Protein AF-A0A0N4XNP4-F1 (afdb_monomer_lite)

Structure (mmCIF, N/CA/C/O backbone):
data_AF-A0A0N4XNP4-F1
#
_entry.id   AF-A0A0N4XNP4-F1
#
loop_
_atom_site.group_PDB
_atom_site.id
_atom_site.type_symbol
_atom_site.label_atom_id
_atom_site.label_alt_id
_atom_site.label_comp_id
_atom_site.label_asym_id
_atom_site.label_entity_id
_atom_site.label_seq_id
_atom_site.pdbx_PDB_ins_code
_atom_site.Cartn_x
_atom_site.Cartn_y
_atom_site.Cartn_z
_atom_site.occupancy
_atom_site.B_iso_or_equiv
_atom_site.auth_seq_id
_atom_site.auth_comp_id
_atom_site.auth_asym_id
_atom_site.auth_atom_id
_atom_site.pdb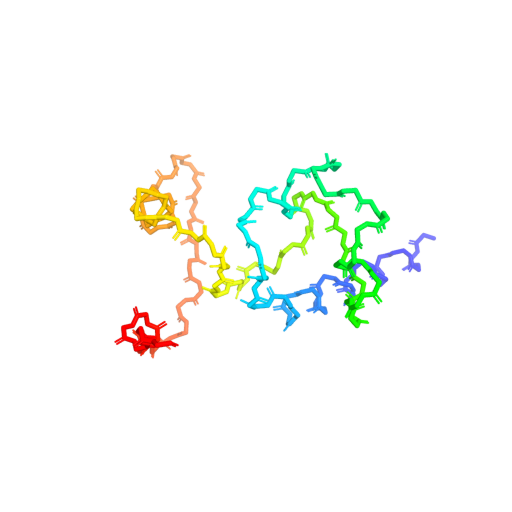x_PDB_model_num
ATOM 1 N N . MET A 1 1 ? -6.282 -18.110 26.537 1.00 45.44 1 MET A N 1
ATOM 2 C CA . MET A 1 1 ? -6.664 -18.329 25.120 1.00 45.44 1 MET A CA 1
ATOM 3 C C . MET A 1 1 ? -7.662 -17.289 24.581 1.00 45.44 1 MET A C 1
ATOM 5 O O . MET A 1 1 ? -7.474 -16.824 23.468 1.00 45.44 1 MET A O 1
ATOM 9 N N . LEU A 1 2 ? -8.664 -16.835 25.352 1.00 49.78 2 LEU A N 1
ATOM 10 C CA . LEU A 1 2 ? -9.684 -15.870 24.877 1.00 49.78 2 LEU A CA 1
ATOM 11 C C . LEU A 1 2 ? -9.219 -14.397 24.755 1.00 49.78 2 LEU A C 1
ATOM 13 O O . LEU A 1 2 ? -9.810 -13.628 23.999 1.00 49.78 2 LEU A O 1
ATOM 17 N N . ALA A 1 3 ? -8.148 -13.992 25.447 1.00 44.72 3 ALA A N 1
ATOM 18 C CA . ALA A 1 3 ? -7.608 -12.626 25.372 1.00 44.72 3 ALA A CA 1
ATOM 19 C C . ALA A 1 3 ? -6.915 -12.303 24.027 1.00 44.72 3 ALA A C 1
ATOM 21 O O . ALA A 1 3 ? -6.878 -11.144 23.618 1.00 44.72 3 ALA A O 1
ATOM 22 N N . GLY A 1 4 ? -6.409 -13.319 23.315 1.00 42.09 4 GLY A N 1
ATOM 23 C CA . GLY A 1 4 ? -5.780 -13.151 21.997 1.00 42.09 4 GLY A CA 1
ATOM 24 C C . GLY A 1 4 ? -6.790 -12.908 20.871 1.00 42.09 4 GLY A C 1
ATOM 25 O O . GLY A 1 4 ? -6.538 -12.115 19.969 1.00 42.09 4 GLY A O 1
ATOM 26 N N . ILE A 1 5 ? -7.977 -13.515 20.969 1.00 54.56 5 ILE A N 1
ATOM 27 C CA . ILE A 1 5 ? -9.027 -13.428 19.941 1.00 54.56 5 ILE A CA 1
ATOM 28 C C . ILE A 1 5 ? -9.674 -12.032 19.929 1.00 54.56 5 ILE A C 1
ATOM 30 O O . ILE A 1 5 ? -9.875 -11.454 18.863 1.00 54.56 5 ILE A O 1
ATOM 34 N N . LYS A 1 6 ? -9.924 -11.429 21.103 1.00 40.06 6 LYS A N 1
ATOM 35 C CA . LYS A 1 6 ? -10.467 -10.058 21.190 1.00 40.06 6 LYS A CA 1
ATOM 36 C C . LYS A 1 6 ? -9.477 -8.982 20.720 1.00 40.06 6 LYS A C 1
ATOM 38 O O . LYS A 1 6 ? -9.907 -8.010 20.104 1.00 40.06 6 LYS A O 1
ATOM 43 N N . ARG A 1 7 ? -8.167 -9.158 20.963 1.00 44.91 7 ARG A N 1
ATOM 44 C CA . ARG A 1 7 ? -7.120 -8.250 20.447 1.00 44.91 7 ARG A CA 1
ATOM 45 C C . ARG A 1 7 ? -7.033 -8.287 18.921 1.00 44.91 7 ARG A C 1
ATOM 47 O O . ARG A 1 7 ? -6.935 -7.231 18.307 1.00 44.91 7 ARG A O 1
ATOM 54 N N . SER A 1 8 ? -7.127 -9.475 18.324 1.00 54.50 8 SER A N 1
ATOM 55 C CA . SER A 1 8 ? -7.130 -9.637 16.866 1.00 54.50 8 SER A CA 1
ATOM 56 C C . SER A 1 8 ? -8.348 -8.967 16.220 1.00 54.50 8 SER A C 1
ATOM 58 O O . SER A 1 8 ? -8.192 -8.212 15.265 1.00 54.50 8 SER A O 1
ATOM 60 N N . PHE A 1 9 ? -9.547 -9.133 16.789 1.00 56.47 9 PHE A N 1
ATOM 61 C CA . PHE A 1 9 ? -10.758 -8.521 16.236 1.00 56.47 9 PHE A CA 1
ATOM 62 C C . PHE A 1 9 ? -10.720 -6.984 16.296 1.00 56.47 9 PHE A C 1
ATOM 64 O O . PHE A 1 9 ? -10.928 -6.328 15.283 1.00 56.47 9 PHE A O 1
ATOM 71 N N . ALA A 1 10 ? -10.387 -6.384 17.445 1.00 58.94 10 ALA A N 1
ATOM 72 C CA . ALA A 1 10 ? -10.304 -4.923 17.555 1.00 58.94 10 ALA A CA 1
ATOM 73 C C . ALA A 1 10 ? -9.226 -4.323 16.629 1.00 58.94 10 ALA A C 1
ATOM 75 O O . ALA A 1 10 ? -9.456 -3.286 16.011 1.00 58.94 10 ALA A O 1
ATOM 76 N N . SER A 1 11 ? -8.084 -5.004 16.488 1.00 60.88 11 SER A N 1
ATOM 77 C CA . SER A 1 11 ? -6.991 -4.598 15.597 1.00 60.88 11 SER A CA 1
ATOM 78 C C . SER A 1 11 ? -7.387 -4.650 14.115 1.00 60.88 11 SER A C 1
ATOM 80 O O . SER A 1 11 ? -7.133 -3.689 13.393 1.00 60.88 11 SER A O 1
ATOM 82 N N . VAL A 1 12 ? -8.086 -5.702 13.670 1.00 61.88 12 VAL A N 1
ATOM 83 C CA . VAL A 1 12 ? -8.589 -5.817 12.286 1.00 61.88 12 VAL A CA 1
ATOM 84 C C . VAL A 1 12 ? -9.620 -4.731 11.969 1.00 61.88 12 VAL A C 1
ATOM 86 O O . VAL A 1 12 ? -9.563 -4.117 10.904 1.00 61.88 12 VAL A O 1
ATOM 89 N N . TYR A 1 13 ? -10.545 -4.452 12.892 1.00 63.47 13 TYR A N 1
ATOM 90 C CA . TYR A 1 13 ? -11.532 -3.390 12.692 1.00 63.47 13 TYR A CA 1
ATOM 91 C C . TYR A 1 13 ? -10.859 -2.018 12.600 1.00 63.47 13 TYR A C 1
ATOM 93 O O . TYR A 1 13 ? -11.134 -1.283 11.658 1.00 63.47 13 TYR A O 1
ATOM 101 N N . LEU A 1 14 ? -9.935 -1.695 13.511 1.00 69.69 14 LEU A N 1
ATOM 102 C CA . LEU A 1 14 ? -9.168 -0.444 13.466 1.00 69.69 14 LEU A CA 1
ATOM 103 C C . LEU A 1 14 ? -8.364 -0.300 12.169 1.00 69.69 14 LEU A C 1
ATOM 105 O O . LEU A 1 14 ? -8.392 0.762 11.552 1.00 69.69 14 LEU A O 1
ATOM 109 N N . LYS A 1 15 ? -7.714 -1.374 11.710 1.00 77.25 15 LYS A N 1
ATOM 110 C CA . LYS A 1 15 ? -6.954 -1.392 10.456 1.00 77.25 15 LYS A CA 1
ATOM 111 C C . LYS A 1 15 ? -7.811 -0.999 9.249 1.00 77.25 15 LYS A C 1
ATOM 113 O O . LYS A 1 15 ? -7.346 -0.241 8.409 1.00 77.25 15 LYS A O 1
ATOM 118 N N . ASN A 1 16 ? -9.054 -1.473 9.170 1.00 76.69 16 ASN A N 1
ATOM 119 C CA . ASN A 1 16 ? -9.929 -1.184 8.031 1.00 76.69 16 ASN A CA 1
ATOM 120 C C . ASN A 1 16 ? -10.471 0.256 8.005 1.00 76.69 16 ASN A C 1
ATOM 122 O O . ASN A 1 16 ? -10.859 0.735 6.938 1.00 76.69 16 ASN A O 1
ATOM 126 N N . PHE A 1 17 ? -10.457 0.964 9.139 1.00 76.88 17 PHE A N 1
ATOM 127 C CA . PHE A 1 17 ? -10.771 2.397 9.200 1.00 76.88 17 PHE A CA 1
ATOM 128 C C . PHE A 1 17 ? -9.544 3.298 8.994 1.00 76.88 17 PHE A C 1
ATOM 130 O O . PHE A 1 17 ? -9.693 4.438 8.555 1.00 76.88 17 PHE A O 1
ATOM 137 N N . LEU A 1 18 ? -8.344 2.801 9.297 1.00 81.38 18 LEU A N 1
ATOM 138 C CA . LEU A 1 18 ? -7.077 3.508 9.111 1.00 81.38 18 LEU A CA 1
ATOM 139 C C . LEU A 1 18 ? -6.465 3.206 7.732 1.00 81.38 18 LEU A C 1
ATOM 141 O O . LEU A 1 18 ? -6.956 2.366 6.985 1.00 81.38 18 LEU A O 1
ATOM 145 N N . PHE A 1 19 ? -5.393 3.918 7.372 1.00 86.44 19 PHE A N 1
ATOM 146 C CA . PHE A 1 19 ? -4.562 3.604 6.195 1.00 86.44 19 PHE A CA 1
ATOM 147 C C . PHE A 1 19 ? -5.316 3.579 4.856 1.00 86.44 19 PHE A C 1
ATOM 149 O O . PHE A 1 19 ? -5.096 2.721 4.002 1.00 86.44 19 PHE A O 1
ATOM 156 N N . ARG A 1 20 ? -6.219 4.550 4.681 1.00 88.06 20 ARG A N 1
ATOM 157 C CA . ARG A 1 20 ? -7.005 4.727 3.456 1.00 88.06 20 ARG A CA 1
ATOM 158 C C . ARG A 1 20 ? -6.245 5.459 2.346 1.00 88.06 20 ARG A C 1
ATOM 160 O O . ARG A 1 20 ? -6.462 5.178 1.173 1.00 88.06 20 ARG A O 1
ATOM 167 N N . PHE A 1 21 ? -5.363 6.375 2.729 1.00 88.94 21 PHE A N 1
ATOM 168 C CA . PHE A 1 21 ? -4.482 7.129 1.841 1.00 88.94 21 PHE A CA 1
ATOM 169 C C . PHE A 1 21 ? -3.048 6.791 2.239 1.00 88.94 21 PHE A C 1
ATOM 171 O O . PHE A 1 21 ? -2.651 7.057 3.375 1.00 88.94 21 PHE A O 1
ATOM 178 N N . LEU A 1 22 ? -2.305 6.142 1.347 1.00 90.00 22 LEU A N 1
ATOM 179 C CA . LEU A 1 22 ? -0.978 5.604 1.637 1.00 90.00 22 LEU A CA 1
ATOM 180 C C . LEU A 1 22 ? 0.103 6.441 0.934 1.00 90.00 22 LEU A C 1
ATOM 182 O O . LEU A 1 22 ? -0.018 6.710 -0.263 1.00 90.00 22 LEU A O 1
ATOM 186 N N . PRO A 1 23 ? 1.172 6.851 1.643 1.00 90.62 23 PRO A N 1
ATOM 187 C CA . PRO A 1 23 ? 2.159 7.802 1.124 1.00 90.62 23 PRO A CA 1
ATOM 188 C C . PRO A 1 23 ? 3.174 7.190 0.147 1.00 90.62 23 PRO A C 1
ATOM 190 O O . PRO A 1 23 ? 4.032 7.904 -0.368 1.00 90.62 23 PRO A O 1
ATOM 193 N N . PHE A 1 24 ? 3.085 5.888 -0.133 1.00 91.31 24 PHE A N 1
ATOM 194 C CA . PHE A 1 24 ? 3.963 5.191 -1.076 1.00 91.31 24 PHE A CA 1
ATOM 195 C C . PHE A 1 24 ? 3.190 4.208 -1.951 1.00 91.31 24 PHE A C 1
ATOM 197 O O . PHE A 1 24 ? 2.008 3.938 -1.722 1.00 91.31 24 PHE A O 1
ATOM 204 N N . VAL A 1 25 ? 3.902 3.624 -2.912 1.00 91.75 25 VAL A N 1
ATOM 205 C CA . VAL A 1 25 ? 3.397 2.540 -3.753 1.00 91.75 25 VAL A CA 1
ATOM 206 C C . VAL A 1 25 ? 3.024 1.300 -2.918 1.00 91.75 25 VAL A C 1
ATOM 208 O O . VAL A 1 25 ? 3.590 1.090 -1.839 1.00 91.75 25 VAL A O 1
ATOM 211 N N . PRO A 1 26 ? 2.099 0.443 -3.395 1.00 91.31 26 PRO A N 1
ATOM 212 C CA . PRO A 1 26 ? 1.675 -0.762 -2.684 1.00 91.31 26 PRO A CA 1
ATOM 213 C C . PRO A 1 26 ? 2.832 -1.670 -2.262 1.00 91.31 26 PRO A C 1
ATOM 215 O O . PRO A 1 26 ? 2.833 -2.185 -1.146 1.00 91.31 26 PRO A O 1
ATOM 218 N N . GLU A 1 27 ? 3.840 -1.821 -3.124 1.00 90.94 27 GLU A N 1
ATOM 219 C CA . GLU A 1 27 ? 5.003 -2.683 -2.891 1.00 90.94 27 GLU A CA 1
ATOM 220 C C . GLU A 1 27 ? 5.717 -2.360 -1.573 1.00 90.94 27 GLU A C 1
ATOM 222 O O . GLU A 1 27 ? 5.998 -3.260 -0.787 1.00 90.94 27 GLU A O 1
ATOM 227 N N . HIS A 1 28 ? 5.893 -1.072 -1.269 1.00 91.69 28 HIS A N 1
ATOM 228 C CA . HIS A 1 28 ? 6.597 -0.607 -0.071 1.00 91.69 28 HIS A CA 1
ATOM 229 C C . HIS A 1 28 ? 5.882 -0.957 1.240 1.00 91.69 28 HIS A C 1
ATOM 231 O O . HIS A 1 28 ? 6.493 -0.921 2.305 1.00 91.69 28 HIS A O 1
ATOM 237 N N . HIS A 1 29 ? 4.593 -1.281 1.177 1.00 90.88 29 HIS A N 1
ATOM 238 C CA . HIS A 1 29 ? 3.809 -1.650 2.349 1.00 90.88 29 HIS A CA 1
ATOM 239 C C . HIS A 1 29 ? 3.614 -3.168 2.441 1.00 90.88 29 HIS A C 1
ATOM 241 O O . HIS A 1 29 ? 3.639 -3.736 3.534 1.00 90.88 29 HIS A O 1
ATOM 247 N N . ILE A 1 30 ? 3.423 -3.830 1.295 1.00 91.62 30 ILE A N 1
ATOM 248 C CA . ILE A 1 30 ? 3.057 -5.249 1.217 1.00 91.62 30 ILE A CA 1
ATOM 249 C C . ILE A 1 30 ? 4.282 -6.165 1.289 1.00 91.62 30 ILE A C 1
ATOM 251 O O . ILE A 1 30 ? 4.157 -7.281 1.791 1.00 91.62 30 ILE A O 1
ATOM 255 N N . VAL A 1 31 ? 5.451 -5.732 0.807 1.00 91.81 31 VAL A N 1
ATOM 256 C CA . VAL A 1 31 ? 6.676 -6.544 0.822 1.00 91.81 31 VAL A CA 1
ATOM 257 C C . VAL A 1 31 ? 7.384 -6.379 2.173 1.00 91.81 31 VAL A C 1
ATOM 259 O O . VAL A 1 31 ? 7.853 -5.283 2.485 1.00 91.81 31 VAL A O 1
ATOM 262 N N . PRO A 1 32 ? 7.479 -7.435 3.007 1.00 91.06 32 PRO A N 1
ATOM 263 C CA . PRO A 1 32 ? 8.146 -7.333 4.299 1.00 91.06 32 PRO A CA 1
ATOM 264 C C . PRO A 1 32 ? 9.633 -7.001 4.146 1.00 91.06 32 PRO A C 1
ATOM 266 O O . PRO A 1 32 ? 10.351 -7.687 3.424 1.00 91.06 32 PRO A O 1
ATOM 269 N N . GLY A 1 33 ? 10.104 -5.990 4.876 1.00 88.94 33 GLY A N 1
ATOM 270 C CA . GLY A 1 33 ? 11.516 -5.602 4.900 1.00 88.94 33 GLY A CA 1
ATOM 271 C C . GLY A 1 33 ? 11.939 -4.702 3.740 1.00 88.94 33 GLY A C 1
ATOM 272 O O . GLY A 1 33 ? 13.114 -4.362 3.654 1.00 88.94 33 GLY A O 1
ATOM 273 N N . HIS A 1 34 ? 11.005 -4.286 2.880 1.00 91.19 34 HIS A N 1
ATOM 274 C CA . HIS A 1 34 ? 11.301 -3.379 1.770 1.00 91.19 34 HIS A CA 1
ATOM 275 C C . HIS A 1 34 ? 11.618 -1.961 2.246 1.00 91.19 34 HIS A C 1
ATOM 277 O O . HIS A 1 34 ? 12.494 -1.294 1.702 1.00 91.19 34 HIS A O 1
ATOM 283 N N . VAL A 1 35 ? 10.923 -1.501 3.292 1.00 90.31 35 VAL A N 1
ATOM 284 C CA . VAL A 1 35 ? 11.193 -0.206 3.931 1.00 90.31 35 VAL A CA 1
ATOM 285 C C . VAL A 1 35 ? 11.870 -0.449 5.271 1.00 90.31 35 VAL A C 1
ATOM 287 O O . VAL A 1 35 ? 11.282 -1.035 6.179 1.00 90.31 35 VAL A O 1
ATOM 290 N N . ASP A 1 36 ? 13.101 0.023 5.428 1.00 91.12 36 ASP A N 1
ATOM 291 C CA . ASP A 1 36 ? 13.841 -0.146 6.677 1.00 91.12 36 ASP A CA 1
ATOM 292 C C . ASP A 1 36 ? 13.131 0.541 7.860 1.00 91.12 36 ASP A C 1
ATOM 294 O O . ASP A 1 36 ? 12.566 1.625 7.710 1.00 91.12 36 ASP A O 1
ATOM 298 N N . LYS A 1 37 ? 13.155 -0.075 9.050 1.00 88.19 37 LYS A N 1
ATOM 299 C CA . LYS A 1 37 ? 12.479 0.460 10.248 1.00 88.19 37 LYS A CA 1
ATOM 300 C C . LYS A 1 37 ? 13.092 1.761 10.779 1.00 88.19 37 LYS A C 1
ATOM 302 O O . LYS A 1 37 ? 12.426 2.476 11.520 1.00 88.19 37 LYS A O 1
ATOM 307 N N . SER A 1 38 ? 14.330 2.079 10.409 1.00 90.19 38 SER A N 1
ATOM 308 C CA . SER A 1 38 ? 14.981 3.356 10.720 1.00 90.19 38 SER A CA 1
ATOM 309 C C . SER A 1 38 ? 14.505 4.509 9.830 1.00 90.19 38 SER A C 1
ATOM 311 O O . SER A 1 38 ? 14.780 5.668 10.139 1.00 90.19 38 SER A O 1
ATOM 313 N N . PHE A 1 39 ? 13.770 4.219 8.748 1.00 91.44 39 PHE A N 1
ATOM 314 C CA . PHE A 1 39 ? 13.264 5.232 7.829 1.00 91.44 39 PHE A CA 1
ATOM 315 C C . PHE A 1 39 ? 12.280 6.188 8.518 1.00 91.44 39 PHE A C 1
ATOM 317 O O . PHE A 1 39 ? 11.475 5.779 9.359 1.00 91.44 39 PHE A O 1
ATOM 324 N N . TRP A 1 40 ? 12.300 7.463 8.113 1.00 90.38 40 TRP A N 1
ATOM 325 C CA . TRP A 1 40 ? 11.491 8.533 8.715 1.00 90.38 40 TRP A CA 1
ATOM 326 C C . TRP A 1 40 ? 9.997 8.202 8.748 1.00 90.38 40 TRP A C 1
ATOM 328 O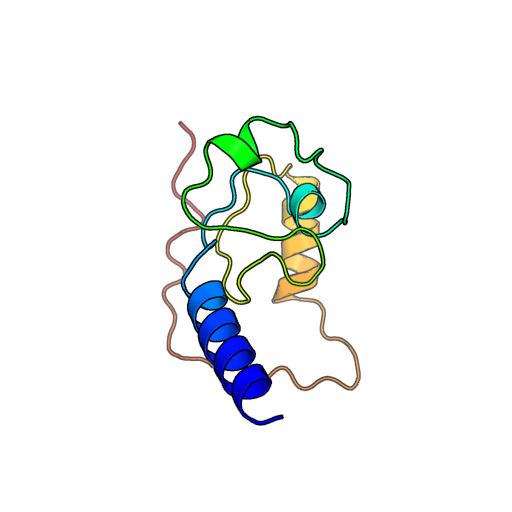 O . TRP A 1 40 ? 9.299 8.609 9.673 1.00 90.38 40 TRP A O 1
ATOM 338 N N . PHE A 1 41 ? 9.502 7.421 7.783 1.00 89.50 41 PHE A N 1
ATOM 339 C CA . PHE A 1 41 ? 8.110 6.981 7.748 1.00 89.50 41 PHE A CA 1
ATOM 340 C C . PHE A 1 41 ? 7.668 6.391 9.091 1.00 89.50 41 PHE A C 1
ATOM 342 O O . PHE A 1 41 ? 6.647 6.800 9.634 1.00 89.50 41 PHE A O 1
ATOM 349 N N . TRP A 1 42 ? 8.469 5.502 9.678 1.00 89.81 42 TRP A N 1
ATOM 350 C CA . TRP A 1 42 ? 8.138 4.853 10.948 1.00 89.81 42 TRP A CA 1
ATOM 351 C C . TRP A 1 42 ? 8.207 5.808 12.140 1.00 89.81 42 TRP A C 1
ATOM 353 O O . TRP A 1 42 ? 7.507 5.598 13.125 1.00 89.81 42 TRP A O 1
ATOM 363 N N . GLN A 1 43 ? 9.017 6.864 12.045 1.00 90.75 43 GLN A N 1
ATOM 364 C CA . GLN A 1 43 ? 9.161 7.879 13.091 1.00 90.75 43 GLN A CA 1
ATOM 365 C C . GLN A 1 43 ? 7.996 8.879 13.092 1.00 90.75 43 GLN A C 1
ATOM 367 O O . GLN A 1 43 ? 7.586 9.339 14.154 1.00 90.75 43 GLN A O 1
ATOM 372 N N . TYR A 1 44 ? 7.457 9.202 11.913 1.00 89.44 44 TYR A N 1
ATOM 373 C CA . TYR A 1 44 ? 6.399 10.205 11.744 1.00 89.44 44 TYR A CA 1
ATOM 374 C C . TYR A 1 44 ? 4.991 9.615 11.582 1.00 89.44 44 TYR A C 1
ATOM 376 O O . TYR A 1 44 ? 4.014 10.362 11.515 1.00 89.44 44 TYR A O 1
ATOM 384 N N . THR A 1 45 ? 4.846 8.289 11.533 1.00 87.06 45 THR A N 1
ATOM 385 C CA . THR A 1 45 ? 3.522 7.663 11.461 1.00 87.06 45 THR A CA 1
ATOM 386 C C . THR A 1 45 ? 2.865 7.642 12.842 1.00 87.06 45 THR A C 1
ATOM 388 O O . THR A 1 45 ? 3.351 6.999 13.766 1.00 87.06 45 THR A O 1
ATOM 391 N N . TYR A 1 46 ? 1.715 8.311 12.972 1.00 88.62 46 TYR A N 1
ATOM 392 C CA . TYR A 1 46 ? 0.960 8.370 14.231 1.00 88.62 46 TYR A CA 1
ATOM 393 C C . TYR A 1 46 ? 0.329 7.023 14.624 1.00 88.62 46 TY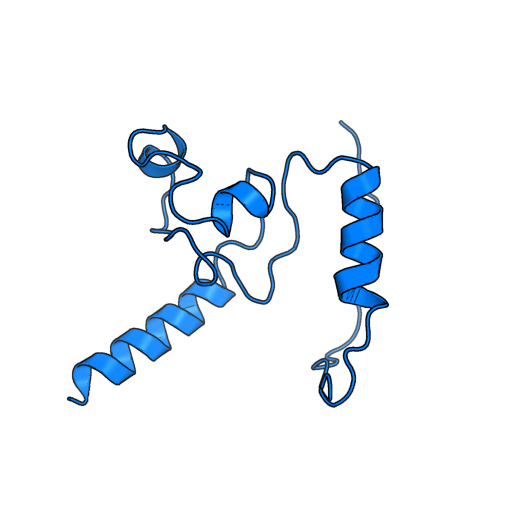R A C 1
ATOM 395 O O . TYR A 1 46 ? 0.322 6.648 15.795 1.00 88.62 46 TYR A O 1
ATOM 403 N N . TYR A 1 47 ? -0.209 6.286 13.647 1.00 86.31 47 TYR A N 1
ATOM 404 C CA . TYR A 1 47 ? -0.824 4.977 13.872 1.00 86.31 47 TYR A CA 1
ATOM 405 C C . TYR A 1 47 ? 0.163 3.855 13.542 1.00 86.31 47 TYR A C 1
ATOM 407 O O . TYR A 1 47 ? 0.657 3.815 12.416 1.00 86.31 47 TYR A O 1
ATOM 415 N N . PRO A 1 48 ? 0.423 2.908 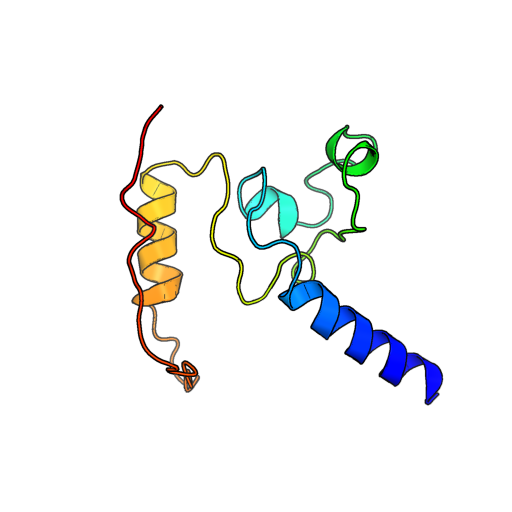14.458 1.00 83.69 48 PRO A N 1
ATOM 416 C CA . PRO A 1 48 ? 1.359 1.829 14.184 1.00 83.69 48 PRO A CA 1
ATOM 417 C C . PRO A 1 48 ? 0.866 0.991 13.002 1.00 83.69 48 PRO A C 1
ATOM 419 O O . PRO A 1 48 ? -0.262 0.495 12.993 1.00 83.69 48 PRO A O 1
ATOM 422 N N . MET A 1 49 ? 1.733 0.849 12.007 1.00 84.75 49 MET A N 1
ATOM 423 C CA . MET A 1 49 ? 1.534 0.019 10.828 1.00 84.75 49 MET A CA 1
ATOM 424 C C . MET A 1 49 ? 2.561 -1.113 10.849 1.00 84.75 49 MET A C 1
ATOM 426 O O . MET A 1 49 ? 3.682 -0.938 11.324 1.00 84.75 49 MET A O 1
ATOM 430 N N . GLU A 1 50 ? 2.193 -2.269 10.310 1.00 85.94 50 GLU A N 1
ATOM 431 C CA . GLU A 1 50 ? 3.131 -3.358 10.042 1.00 85.94 50 GLU A CA 1
ATOM 432 C C . GLU A 1 50 ? 3.375 -3.484 8.537 1.00 85.94 50 GLU A C 1
ATOM 434 O O . GLU A 1 50 ? 2.511 -3.136 7.738 1.00 85.94 50 GLU A O 1
ATOM 439 N N . GLN A 1 51 ? 4.543 -3.991 8.141 1.00 88.81 51 GLN A N 1
ATOM 440 C CA . GLN A 1 51 ? 4.777 -4.390 6.751 1.00 88.81 51 GLN A CA 1
ATOM 441 C C . GLN A 1 51 ? 4.236 -5.793 6.504 1.00 88.81 51 GLN A C 1
ATOM 443 O O . GLN A 1 51 ? 4.177 -6.621 7.413 1.00 88.81 51 GLN A O 1
ATOM 448 N N . GLY A 1 52 ? 3.906 -6.077 5.250 1.00 89.50 52 GLY A N 1
ATOM 449 C CA . GLY A 1 52 ? 3.445 -7.388 4.823 1.00 89.50 52 GLY A CA 1
ATOM 450 C C . GLY A 1 52 ? 2.012 -7.372 4.300 1.00 89.50 52 GLY A C 1
ATOM 451 O O . GLY A 1 52 ? 1.357 -6.331 4.280 1.00 89.50 52 GLY A O 1
ATOM 452 N N . PRO A 1 53 ? 1.456 -8.545 3.958 1.00 85.75 53 PRO A N 1
ATOM 453 C CA . PRO A 1 53 ? 0.074 -8.668 3.483 1.00 85.75 53 PRO A CA 1
ATOM 454 C C . PRO A 1 53 ? -0.967 -8.109 4.470 1.00 85.75 53 PRO A C 1
ATOM 456 O O . PRO A 1 53 ? -2.076 -7.740 4.092 1.00 85.75 53 PRO A O 1
ATOM 459 N N . GLY A 1 54 ? -0.604 -8.033 5.753 1.00 83.75 54 GLY A N 1
ATOM 460 C CA . GLY A 1 54 ? -1.423 -7.471 6.818 1.00 83.75 54 GLY A CA 1
ATOM 461 C C . GLY A 1 54 ? -1.377 -5.944 6.952 1.00 83.75 54 GLY A C 1
ATOM 462 O O . GLY A 1 54 ? -2.151 -5.436 7.754 1.00 83.75 54 GLY A O 1
ATOM 463 N N . CYS A 1 55 ? -0.551 -5.213 6.195 1.00 83.62 55 CYS A N 1
ATOM 464 C CA . CYS A 1 55 ? -0.284 -3.777 6.393 1.00 83.62 55 CYS A CA 1
ATOM 465 C C . CYS A 1 55 ? -1.497 -2.865 6.225 1.00 83.62 55 CYS A C 1
ATOM 467 O O . CYS A 1 55 ? -1.673 -1.877 6.933 1.00 83.62 55 CYS A O 1
ATOM 469 N N . CYS A 1 56 ? -2.316 -3.187 5.232 1.00 86.69 56 CYS A N 1
ATOM 470 C CA . CYS A 1 56 ? -3.077 -2.180 4.517 1.00 86.69 56 CYS A CA 1
ATOM 471 C C . CYS A 1 56 ? -4.566 -2.483 4.597 1.00 86.69 56 CYS A C 1
ATOM 473 O O . CYS A 1 56 ? -4.954 -3.652 4.548 1.00 86.69 56 CYS A O 1
ATOM 475 N N . SER A 1 57 ? -5.384 -1.444 4.766 1.00 88.56 57 SER A N 1
ATOM 476 C CA . SER A 1 57 ? -6.841 -1.574 4.847 1.00 88.56 57 SER A CA 1
ATOM 477 C C . SER A 1 57 ? -7.400 -2.311 3.633 1.00 88.56 57 SER A C 1
ATOM 479 O O . SER A 1 57 ? -6.993 -2.046 2.501 1.00 88.56 57 SER A O 1
ATOM 481 N N . ASP A 1 58 ? -8.399 -3.164 3.864 1.00 86.06 58 ASP A N 1
ATOM 482 C CA . ASP A 1 58 ? -9.162 -3.812 2.791 1.00 86.06 58 ASP A CA 1
ATOM 483 C C . ASP A 1 58 ? -9.928 -2.780 1.930 1.00 86.06 58 ASP A C 1
ATOM 485 O O . ASP A 1 58 ? -10.419 -3.100 0.848 1.00 86.06 58 ASP A O 1
ATOM 489 N N . TYR A 1 59 ? -10.032 -1.534 2.414 1.00 85.31 59 TYR A N 1
ATOM 490 C CA . TYR A 1 59 ? -10.713 -0.404 1.780 1.00 85.31 59 TYR A CA 1
ATOM 491 C C . TYR A 1 59 ? -9.771 0.778 1.492 1.00 85.31 59 TYR A C 1
ATOM 493 O O . TYR A 1 59 ? -10.217 1.934 1.491 1.00 85.31 59 TYR A O 1
ATOM 501 N N . ALA A 1 60 ? -8.476 0.517 1.278 1.00 88.81 60 ALA A N 1
ATOM 502 C CA . ALA A 1 60 ? -7.532 1.535 0.822 1.00 88.81 60 ALA A CA 1
ATOM 503 C C . ALA A 1 60 ? -8.030 2.210 -0.474 1.00 88.81 60 ALA A C 1
ATOM 505 O O . ALA A 1 60 ? -8.547 1.548 -1.372 1.00 88.81 60 ALA A O 1
ATOM 506 N N . VAL A 1 61 ? -7.913 3.538 -0.547 1.00 85.19 61 VAL A N 1
ATOM 507 C CA . VAL A 1 61 ? -8.444 4.368 -1.644 1.00 85.19 61 VAL A CA 1
ATOM 508 C C . VAL A 1 61 ? -7.344 4.803 -2.593 1.00 85.19 61 VAL A C 1
ATOM 510 O O . VAL A 1 61 ? -7.523 4.703 -3.802 1.00 85.19 61 VAL A O 1
ATOM 513 N N . SER A 1 62 ? -6.215 5.287 -2.074 1.00 85.56 62 SER A N 1
ATOM 514 C CA . SER A 1 62 ? -5.124 5.743 -2.930 1.00 85.56 62 SER A CA 1
ATOM 515 C C . SER A 1 62 ? -3.750 5.421 -2.364 1.00 85.56 62 SER A C 1
ATOM 517 O O . SER A 1 62 ? -3.538 5.329 -1.152 1.00 85.56 62 SER A O 1
ATOM 519 N N . PHE A 1 63 ? -2.819 5.269 -3.299 1.00 91.38 63 PHE A N 1
ATOM 520 C CA . PHE A 1 63 ? -1.399 5.087 -3.067 1.00 91.38 63 PHE A CA 1
ATOM 521 C C . PHE A 1 63 ? -0.666 6.196 -3.811 1.00 91.38 63 PHE A C 1
ATOM 523 O O . PHE A 1 63 ? -1.024 6.535 -4.941 1.00 91.38 63 PHE A O 1
ATOM 530 N N . HIS A 1 64 ? 0.350 6.768 -3.184 1.00 90.50 64 HIS A N 1
ATOM 531 C CA . HIS A 1 64 ? 1.172 7.793 -3.807 1.00 90.50 64 HIS A CA 1
ATOM 532 C C . HIS A 1 64 ? 2.262 7.164 -4.699 1.00 90.50 64 HIS A C 1
ATOM 534 O O . HIS A 1 64 ? 2.630 6.004 -4.517 1.00 90.50 64 HIS A O 1
ATOM 540 N N . TYR A 1 65 ? 2.795 7.933 -5.654 1.00 92.56 65 TYR A N 1
ATOM 541 C CA . TYR A 1 65 ? 3.857 7.516 -6.592 1.00 92.56 65 TYR A CA 1
ATOM 542 C C . TYR A 1 65 ? 3.506 6.358 -7.553 1.00 92.56 65 TYR A C 1
ATOM 544 O O . TYR A 1 65 ? 4.392 5.646 -8.026 1.00 92.56 65 TYR A O 1
ATOM 552 N N . ILE A 1 66 ? 2.227 6.173 -7.891 1.00 91.81 66 ILE A N 1
ATOM 553 C CA . ILE A 1 66 ? 1.811 5.196 -8.909 1.00 91.81 66 ILE A CA 1
ATOM 554 C C . ILE A 1 66 ? 2.056 5.769 -10.306 1.00 91.81 66 ILE A C 1
ATOM 556 O O . ILE A 1 66 ? 1.536 6.828 -10.649 1.00 91.81 66 ILE A O 1
ATOM 560 N N . ASN A 1 67 ? 2.836 5.064 -11.126 1.00 92.00 67 ASN A N 1
ATOM 561 C CA . ASN A 1 67 ? 3.027 5.424 -12.531 1.00 92.00 67 ASN A CA 1
ATOM 562 C C . ASN A 1 67 ? 1.847 4.957 -13.406 1.00 92.00 67 ASN A C 1
ATOM 564 O O . ASN A 1 67 ? 1.083 4.070 -13.021 1.00 92.00 67 ASN A O 1
ATOM 568 N N . SER A 1 68 ? 1.721 5.517 -14.612 1.00 93.50 68 SER A N 1
ATOM 569 C CA . SER A 1 68 ? 0.593 5.245 -15.517 1.00 93.50 68 SER A CA 1
ATOM 570 C C . SER A 1 68 ? 0.426 3.761 -15.861 1.00 93.50 68 SER A C 1
ATOM 572 O O . SER A 1 68 ? -0.693 3.261 -15.880 1.00 93.50 68 SER A O 1
ATOM 574 N N . ASN A 1 69 ? 1.523 3.030 -16.078 1.00 94.19 69 ASN A N 1
ATOM 575 C CA . ASN A 1 69 ? 1.466 1.600 -16.403 1.00 94.19 69 ASN A CA 1
ATOM 576 C C . ASN A 1 69 ? 0.921 0.776 -15.228 1.00 94.19 69 ASN A C 1
ATOM 578 O O . ASN A 1 69 ? 0.097 -0.119 -15.416 1.00 94.19 69 ASN A O 1
ATOM 582 N N . LEU A 1 70 ? 1.352 1.100 -14.006 1.00 91.06 70 LEU A N 1
ATOM 583 C CA . LEU A 1 70 ? 0.883 0.441 -12.794 1.00 91.06 70 LEU A CA 1
ATOM 584 C C . LEU A 1 70 ? -0.584 0.776 -12.498 1.00 91.06 70 LEU A C 1
ATOM 586 O O . LEU A 1 70 ? -1.301 -0.099 -12.023 1.00 91.06 70 LEU A O 1
ATOM 590 N N . MET A 1 71 ? -1.060 1.984 -12.828 1.00 90.75 71 MET A N 1
ATOM 591 C CA . MET A 1 71 ? -2.489 2.310 -12.720 1.00 90.75 71 MET A CA 1
ATOM 592 C C . MET A 1 71 ? -3.351 1.364 -13.564 1.00 90.75 71 MET A C 1
ATOM 594 O O . MET A 1 71 ? -4.281 0.766 -13.026 1.00 90.75 71 MET A O 1
ATOM 598 N N . TYR A 1 72 ? -3.008 1.158 -14.842 1.00 94.50 72 TYR A N 1
ATOM 599 C CA . TYR A 1 72 ? -3.745 0.234 -15.717 1.00 94.50 72 TYR A CA 1
ATOM 600 C C . TYR A 1 72 ? -3.666 -1.221 -15.237 1.00 94.50 72 TYR A C 1
ATOM 602 O O . TYR A 1 72 ? -4.659 -1.951 -15.277 1.00 94.50 72 TYR A O 1
ATOM 610 N N . ALA A 1 73 ? -2.502 -1.654 -14.741 1.00 94.62 73 ALA A N 1
ATOM 611 C CA . ALA A 1 73 ? -2.355 -2.989 -14.168 1.00 94.62 73 ALA A CA 1
ATOM 612 C C . ALA A 1 73 ? -3.258 -3.175 -12.937 1.00 94.62 73 ALA A C 1
ATOM 614 O O . ALA A 1 73 ? -3.963 -4.178 -12.833 1.00 94.62 73 ALA A O 1
ATOM 615 N N . LEU A 1 74 ? -3.282 -2.201 -12.023 1.00 90.19 74 LEU A N 1
ATOM 616 C CA . LEU A 1 74 ? -4.137 -2.235 -10.836 1.00 90.19 74 LEU A CA 1
ATOM 617 C C . LEU A 1 74 ? -5.623 -2.210 -11.205 1.00 90.19 74 LEU A C 1
ATOM 619 O O . LEU A 1 74 ? -6.392 -2.979 -10.633 1.00 90.19 74 LEU A O 1
ATOM 623 N N . GLU A 1 75 ? -6.026 -1.399 -12.183 1.00 90.38 75 GLU A N 1
ATOM 624 C CA . GLU A 1 75 ? -7.400 -1.380 -12.691 1.00 90.38 75 GLU A CA 1
ATOM 625 C C . GLU A 1 75 ? -7.823 -2.765 -13.197 1.00 90.38 75 GLU A C 1
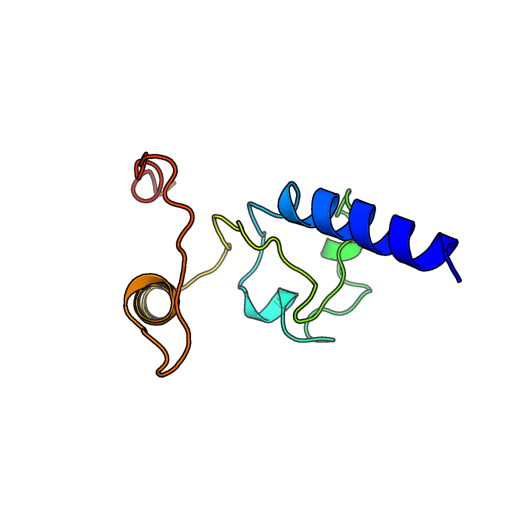ATOM 627 O O . GLU A 1 75 ? -8.867 -3.289 -12.794 1.00 90.38 75 GLU A O 1
ATOM 632 N N . TYR A 1 76 ? -6.970 -3.411 -13.998 1.00 92.38 76 TYR A N 1
ATOM 633 C CA . TYR A 1 76 ? -7.226 -4.768 -14.465 1.00 92.38 76 TYR A CA 1
ATOM 634 C C . TYR A 1 76 ? -7.326 -5.767 -13.306 1.00 92.38 76 TYR A C 1
ATOM 636 O O . TYR A 1 76 ? -8.304 -6.506 -13.217 1.00 92.38 76 TYR A O 1
ATOM 644 N N . LEU A 1 77 ? -6.361 -5.779 -12.384 1.00 90.75 77 LEU A N 1
ATOM 645 C CA . LEU A 1 77 ? -6.311 -6.745 -11.280 1.00 90.75 77 LEU A CA 1
ATOM 646 C C . LEU A 1 77 ? -7.464 -6.577 -10.273 1.00 90.75 77 LEU A C 1
ATOM 648 O O . LEU A 1 77 ? -7.981 -7.566 -9.738 1.00 90.75 77 LEU A O 1
ATOM 652 N N . ILE A 1 78 ? -7.884 -5.339 -10.011 1.00 86.81 78 ILE A N 1
ATOM 653 C CA . ILE A 1 78 ? -8.919 -5.031 -9.021 1.00 86.81 78 ILE A CA 1
ATOM 654 C C . ILE A 1 78 ? -10.310 -5.182 -9.634 1.00 86.81 78 ILE A C 1
ATOM 656 O O . ILE A 1 78 ? -11.150 -5.876 -9.056 1.00 86.81 78 ILE A O 1
ATOM 660 N N . TYR A 1 79 ? -10.567 -4.584 -10.797 1.00 86.44 79 TYR A N 1
ATOM 661 C CA . TYR A 1 79 ? -11.925 -4.470 -11.336 1.00 86.44 79 TYR A CA 1
ATOM 662 C C . TYR A 1 79 ? -12.259 -5.504 -12.411 1.00 86.44 79 TYR A C 1
ATOM 664 O O . TYR A 1 79 ? -13.409 -5.945 -12.488 1.00 86.44 79 TYR A O 1
ATOM 672 N N . HIS A 1 80 ? -11.284 -5.932 -13.215 1.00 89.50 80 HIS A N 1
ATOM 673 C CA . HIS A 1 80 ? -11.542 -6.798 -14.371 1.00 89.50 80 HIS A CA 1
ATOM 674 C C . HIS A 1 80 ? -11.182 -8.267 -14.138 1.00 89.50 80 HIS A C 1
ATOM 676 O O . HIS A 1 80 ? -11.872 -9.154 -14.646 1.00 89.50 80 HIS A O 1
ATOM 682 N N . LEU A 1 81 ? -10.150 -8.548 -13.341 1.00 91.81 81 LEU A N 1
ATOM 683 C CA . LEU A 1 81 ? -9.697 -9.903 -13.066 1.00 91.81 81 LEU A CA 1
ATOM 684 C C . LEU A 1 81 ? -10.727 -10.647 -12.207 1.00 91.81 81 LEU A C 1
ATOM 686 O O . LEU A 1 81 ? -10.979 -10.305 -11.049 1.00 91.81 81 LEU A O 1
ATOM 690 N N . LYS A 1 82 ? -11.287 -11.717 -12.775 1.00 89.31 82 LYS A N 1
ATOM 691 C CA . LYS A 1 82 ? -12.194 -12.647 -12.097 1.00 89.31 82 LYS A CA 1
ATOM 692 C C . LYS A 1 82 ? -11.477 -13.982 -11.899 1.00 89.31 82 LYS A C 1
ATOM 694 O O . LYS A 1 82 ? -11.463 -14.791 -12.827 1.00 89.31 82 LYS A O 1
ATOM 699 N N . PRO A 1 83 ? -10.846 -14.214 -10.735 1.00 87.12 83 PRO A N 1
ATOM 700 C CA . PRO A 1 83 ? -10.220 -15.499 -10.463 1.00 87.12 83 PRO A CA 1
ATOM 701 C C . PRO A 1 83 ? -11.283 -16.603 -10.467 1.00 87.12 83 PRO A C 1
ATOM 703 O O . PRO A 1 83 ? -12.353 -16.457 -9.873 1.00 87.12 83 PRO A O 1
ATOM 706 N N . PHE A 1 84 ? -10.991 -17.704 -11.156 1.00 89.50 84 PHE A N 1
ATOM 707 C CA . PHE A 1 84 ? -11.893 -18.848 -11.218 1.00 89.50 84 PHE A CA 1
ATOM 708 C C . PHE A 1 84 ? -12.090 -19.454 -9.820 1.00 89.50 84 PHE A C 1
ATOM 710 O O . PHE A 1 84 ? -11.138 -19.581 -9.054 1.00 89.50 84 PHE A O 1
ATOM 717 N N . GLY A 1 85 ? -13.329 -19.822 -9.483 1.00 87.06 85 GLY A N 1
ATOM 718 C CA . GLY A 1 85 ? -13.654 -20.466 -8.205 1.00 87.06 85 GLY A CA 1
ATOM 719 C C . GLY A 1 85 ? -13.774 -19.534 -6.990 1.00 87.06 85 GLY A C 1
ATOM 720 O O . GLY A 1 85 ? -14.009 -20.029 -5.891 1.00 87.06 85 GLY A O 1
ATOM 721 N N . VAL A 1 86 ? -13.664 -18.209 -7.153 1.00 83.62 86 VAL A N 1
ATOM 722 C CA . VAL A 1 86 ? -13.858 -17.236 -6.060 1.00 83.62 86 VAL A CA 1
ATOM 723 C C . VAL A 1 86 ? -15.064 -16.344 -6.357 1.00 83.62 86 VAL A C 1
ATOM 725 O O . VAL A 1 86 ? -15.021 -15.500 -7.251 1.00 83.62 86 VAL A O 1
ATOM 728 N N . ASP A 1 87 ? -16.138 -16.497 -5.578 1.00 78.38 87 ASP A N 1
ATOM 729 C CA . ASP A 1 87 ? -17.303 -15.611 -5.654 1.00 78.38 87 ASP A CA 1
ATOM 730 C C . ASP A 1 87 ? -17.013 -14.283 -4.934 1.00 78.38 87 ASP A C 1
ATOM 732 O O . ASP A 1 87 ? -16.949 -14.206 -3.702 1.00 78.38 87 ASP A O 1
ATOM 736 N N . ARG A 1 88 ? -16.822 -13.209 -5.708 1.00 68.81 88 ARG A N 1
ATOM 737 C CA . ARG A 1 88 ? -16.681 -11.857 -5.163 1.00 68.81 88 ARG A CA 1
ATOM 738 C C . ARG A 1 88 ? -18.067 -11.314 -4.816 1.00 68.81 88 ARG A C 1
ATOM 740 O O . ARG A 1 88 ? -18.685 -10.612 -5.616 1.00 68.81 88 ARG A O 1
ATOM 747 N N . LYS A 1 89 ? -18.510 -11.522 -3.572 1.00 64.56 89 LYS A N 1
ATOM 748 C CA . LYS A 1 89 ? -19.576 -10.707 -2.964 1.00 64.56 89 LYS A CA 1
ATOM 749 C C . LYS A 1 89 ? -19.054 -9.289 -2.735 1.00 64.56 89 LYS A C 1
ATOM 751 O O . LYS A 1 89 ? -18.768 -8.900 -1.604 1.00 64.56 89 LYS A O 1
ATOM 756 N N . LEU A 1 90 ? -18.909 -8.504 -3.803 1.00 61.66 90 LEU A N 1
ATOM 757 C CA . LEU A 1 90 ? -18.748 -7.061 -3.676 1.00 61.66 90 LEU A CA 1
ATOM 758 C C . LEU A 1 90 ? -19.958 -6.575 -2.877 1.00 61.66 90 LEU A C 1
ATOM 760 O O . LEU A 1 90 ? -21.092 -6.646 -3.355 1.00 61.66 90 LEU A O 1
ATOM 764 N N . ARG A 1 91 ? -19.740 -6.155 -1.626 1.00 57.06 91 ARG A N 1
ATOM 765 C CA . ARG A 1 91 ? -20.792 -5.600 -0.773 1.00 57.06 91 ARG A CA 1
ATOM 766 C C . ARG A 1 91 ? -21.215 -4.270 -1.387 1.00 57.06 91 ARG A C 1
ATOM 768 O O . ARG A 1 91 ? -20.710 -3.214 -1.026 1.00 57.06 91 ARG A O 1
ATOM 775 N N . ARG A 1 92 ? -22.127 -4.339 -2.352 1.00 51.78 92 ARG A N 1
ATOM 776 C CA . ARG A 1 92 ? -22.692 -3.197 -3.057 1.00 51.78 92 ARG A CA 1
ATOM 777 C C . ARG A 1 92 ? -23.599 -2.436 -2.095 1.00 51.78 92 ARG A C 1
ATOM 779 O O . ARG A 1 92 ? -24.799 -2.669 -2.043 1.00 51.78 92 ARG A O 1
ATOM 786 N N . ARG A 1 93 ? -23.021 -1.525 -1.314 1.00 48.94 93 ARG A N 1
ATOM 787 C CA . ARG A 1 93 ? -23.744 -0.332 -0.875 1.00 48.94 93 ARG A CA 1
ATOM 788 C C . ARG A 1 93 ? -23.365 0.770 -1.856 1.00 48.94 93 ARG A C 1
ATOM 790 O O . ARG A 1 93 ? -22.211 1.160 -1.902 1.00 48.94 93 ARG A O 1
ATOM 797 N N . SER A 1 94 ? -24.332 1.104 -2.710 1.00 44.00 94 SER A N 1
ATOM 798 C CA . SER A 1 94 ? -24.457 2.313 -3.533 1.00 44.00 94 SER A CA 1
ATOM 799 C C . SER A 1 94 ? -23.203 3.188 -3.694 1.00 44.00 94 SER A C 1
ATOM 801 O O . SER A 1 94 ? -22.813 3.886 -2.768 1.00 44.00 94 SER A O 1
ATOM 803 N N . ILE A 1 95 ? -22.629 3.118 -4.899 1.00 47.56 95 ILE A N 1
ATOM 804 C CA . ILE A 1 95 ? -22.021 4.191 -5.710 1.00 47.56 95 ILE A CA 1
ATOM 805 C C . ILE A 1 95 ? -21.919 5.566 -5.030 1.00 47.56 95 ILE A C 1
ATOM 807 O O . ILE A 1 95 ? -22.947 6.150 -4.717 1.00 47.56 95 ILE A O 1
ATOM 811 N N . ASP A 1 96 ? -20.687 6.080 -4.949 1.00 40.75 96 ASP A N 1
ATOM 812 C CA . ASP A 1 96 ? -20.319 7.407 -5.467 1.00 40.75 96 ASP A CA 1
ATOM 813 C C . ASP A 1 96 ? -18.866 7.354 -5.965 1.00 40.75 96 ASP A C 1
ATOM 815 O O . ASP A 1 96 ? -17.898 7.468 -5.215 1.00 40.75 96 ASP A O 1
ATOM 819 N N . LEU A 1 97 ? -18.719 7.115 -7.268 1.00 47.25 97 LEU A N 1
ATOM 820 C CA . LEU A 1 97 ? -17.451 6.976 -7.995 1.00 47.25 97 LEU A CA 1
ATOM 821 C C . LEU A 1 97 ? -16.795 8.344 -8.301 1.00 47.25 97 LEU A C 1
ATOM 823 O O . LEU A 1 97 ? -16.139 8.504 -9.325 1.00 47.25 97 LEU A O 1
ATOM 827 N N . PHE A 1 98 ? -16.981 9.355 -7.444 1.00 37.72 98 PHE A N 1
ATOM 828 C CA . PHE A 1 98 ? -16.660 10.751 -7.784 1.00 37.72 98 PHE A CA 1
ATOM 829 C C . PHE A 1 98 ? -15.218 11.205 -7.479 1.00 37.72 98 PHE A C 1
ATOM 831 O O . PHE A 1 98 ? -14.884 12.357 -7.724 1.00 37.72 98 PHE A O 1
ATOM 838 N N . PHE A 1 99 ? -14.319 10.341 -6.998 1.00 40.03 99 PHE A N 1
ATOM 839 C CA . PHE A 1 99 ? -12.960 10.765 -6.612 1.00 40.03 99 PHE A CA 1
ATOM 840 C C . PHE A 1 99 ? -11.842 9.956 -7.276 1.00 40.03 99 PHE A C 1
ATOM 842 O O . PHE A 1 99 ? -10.986 9.394 -6.599 1.00 40.03 99 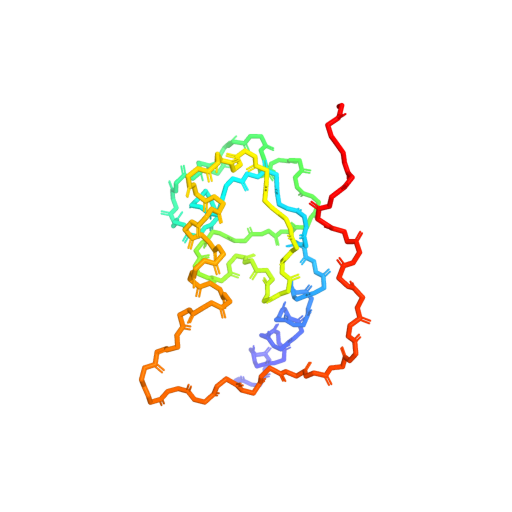PHE A O 1
ATOM 849 N N . MET A 1 100 ? -11.814 9.925 -8.612 1.00 45.19 100 MET A N 1
ATOM 850 C CA . MET A 1 100 ? -10.587 9.559 -9.343 1.00 45.19 100 MET A CA 1
ATOM 851 C C . MET A 1 100 ? -10.183 10.570 -10.433 1.00 45.19 100 MET A C 1
ATOM 853 O O . MET A 1 100 ? -9.211 10.331 -11.137 1.00 45.19 100 MET A O 1
ATOM 857 N N . TYR A 1 101 ? -10.875 11.717 -10.552 1.00 43.66 101 TYR A N 1
ATOM 858 C CA . TYR A 1 101 ? -10.622 12.710 -11.614 1.00 43.66 101 TYR A CA 1
ATOM 859 C C . TYR A 1 101 ? -10.550 14.185 -11.163 1.00 43.66 101 TYR A C 1
ATOM 861 O O . TYR A 1 101 ? -10.889 15.077 -11.932 1.00 43.66 101 TYR A O 1
ATOM 869 N N . LEU A 1 102 ? -10.067 14.483 -9.954 1.00 35.97 102 LEU A N 1
ATOM 870 C CA . LEU A 1 102 ? -9.635 15.842 -9.573 1.00 35.97 102 LEU A CA 1
ATOM 871 C C . LEU A 1 102 ? -8.466 15.719 -8.579 1.00 35.97 102 LEU A C 1
ATOM 873 O O . LEU A 1 102 ? -8.652 15.139 -7.519 1.00 35.97 102 LEU A O 1
ATOM 877 N N . GLY A 1 103 ? -7.248 16.196 -8.815 1.00 36.62 103 GLY A N 1
ATOM 878 C CA . GLY A 1 103 ? -6.674 16.904 -9.946 1.00 36.62 103 GLY A CA 1
ATOM 879 C C . GLY A 1 103 ? -5.158 16.997 -9.743 1.00 36.62 103 GLY A C 1
ATOM 880 O O . GLY A 1 103 ? -4.656 16.916 -8.625 1.00 36.62 103 GLY A O 1
ATOM 881 N N . THR A 1 104 ? -4.443 17.145 -10.848 1.00 37.91 104 THR A N 1
ATOM 882 C CA . THR A 1 104 ? -3.085 17.677 -10.912 1.00 37.91 104 THR A CA 1
ATOM 883 C C . THR A 1 104 ? -3.048 19.102 -10.356 1.00 37.91 104 THR A C 1
ATOM 885 O O . THR A 1 104 ? -3.584 19.998 -11.007 1.00 37.91 104 THR A O 1
ATOM 888 N N . VAL A 1 105 ? -2.417 19.291 -9.195 1.00 43.12 105 VAL A N 1
ATOM 889 C CA . VAL A 1 105 ? -1.430 20.343 -8.860 1.00 43.12 105 VAL A CA 1
ATOM 890 C C . VAL A 1 105 ? -0.688 19.941 -7.593 1.00 43.12 105 VAL A C 1
ATOM 892 O O . VAL A 1 105 ? -1.358 19.449 -6.660 1.00 43.12 105 VAL A O 1
#

InterPro domains:
  IPR026050 C1GALT1/C1GALT1-specific chaperone 1 [PTHR23033] (20-91)

Sequence (105 aa):
MLAGIKRSFASVYLKNFLFRFLPFVPEHHIVPGHVDKSFWFWQYTYYPMEQGPGCCSDYAVSFHYINSNLMYALEYLIYHLKPFGVDRKLRRRSIDLFFMYLGTV

Foldseek 3Di:
DVVVVVVVVVVLVVQQVPAQEAAADPCCAAPAPNDPCPDVCVVPDPDDAHGHPRGHHPNRHDHPPDDPVNVVVCCCVPPPDDDPPDDPPPVDDDDDPPPPCDDDD

Organism: Nippostrongylus brasiliensis (NCBI:txid27835)

pLDDT: mean 76.8, std 18.81, range [35.97, 94.62]

Secondary structure (DSSP, 8-state):
-HHHHHHHHHHHHHHHHS-SEESS-THHHHSTTSS-TTSHHHHH-SS----STTSS-TT--EETT--HHHHHHHHIIIII---TT-------------SSS----

Radius of gyration: 16.22 Å; chains: 1; bounding box: 39×41×42 Å